Protein AF-A0A0A9F6G1-F1 (afdb_monomer_lite)

Organism: Arundo donax (NCBI:txid35708)

Structure (mmCIF, N/CA/C/O backbone):
data_AF-A0A0A9F6G1-F1
#
_entry.id   AF-A0A0A9F6G1-F1
#
loop_
_atom_site.group_PDB
_atom_site.id
_atom_site.type_symbol
_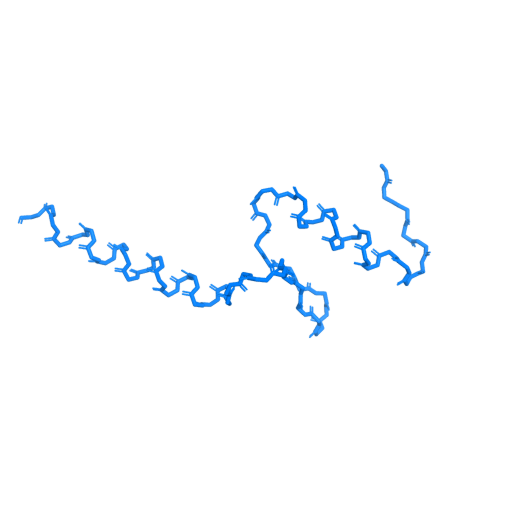atom_site.label_atom_id
_atom_site.label_alt_id
_atom_site.label_comp_id
_atom_site.label_asym_id
_atom_site.label_entity_id
_atom_site.label_seq_id
_atom_site.pdbx_PDB_ins_code
_atom_site.Cartn_x
_atom_site.Cartn_y
_atom_site.Cartn_z
_atom_site.occupancy
_atom_site.B_iso_or_equiv
_atom_site.auth_seq_id
_atom_site.auth_comp_id
_atom_site.auth_asym_id
_atom_site.auth_atom_id
_atom_site.pdbx_PDB_model_num
ATOM 1 N N . MET A 1 1 ? 18.131 9.715 -7.662 1.00 47.28 1 MET A N 1
ATOM 2 C CA . MET A 1 1 ? 17.726 10.070 -9.039 1.00 47.28 1 MET A CA 1
ATOM 3 C C . MET A 1 1 ? 16.924 8.890 -9.562 1.00 47.28 1 MET A C 1
ATOM 5 O O . MET A 1 1 ? 17.402 7.779 -9.404 1.00 47.28 1 MET A O 1
ATOM 9 N N . PHE A 1 2 ? 15.698 9.108 -10.038 1.00 51.28 2 PHE A N 1
ATOM 10 C CA . PHE A 1 2 ? 14.779 8.056 -10.496 1.00 51.28 2 PHE A CA 1
ATOM 11 C C . PHE A 1 2 ? 14.899 7.933 -12.023 1.00 51.28 2 PHE A C 1
ATOM 13 O O . PHE A 1 2 ? 14.720 8.936 -12.715 1.00 51.28 2 PHE A O 1
ATOM 20 N N . THR A 1 3 ? 15.247 6.758 -12.548 1.00 56.41 3 THR A N 1
ATOM 21 C CA . THR A 1 3 ? 15.430 6.511 -13.992 1.00 56.41 3 THR A CA 1
ATOM 22 C C . THR A 1 3 ? 14.414 5.483 -14.469 1.00 56.41 3 THR A C 1
ATOM 24 O O . THR A 1 3 ? 14.519 4.310 -14.154 1.00 56.41 3 THR A O 1
ATOM 27 N N . MET A 1 4 ? 13.417 5.962 -15.212 1.00 55.47 4 MET A N 1
ATOM 28 C CA . MET A 1 4 ? 12.180 5.268 -15.575 1.00 55.47 4 MET A CA 1
ATOM 29 C C . MET A 1 4 ? 12.366 4.367 -16.820 1.00 55.47 4 MET A C 1
ATOM 31 O O . MET A 1 4 ? 11.823 4.663 -17.884 1.00 55.47 4 MET A O 1
ATOM 35 N N . GLU A 1 5 ? 13.141 3.280 -16.729 1.00 56.56 5 GLU A N 1
ATOM 36 C CA . GLU A 1 5 ? 13.366 2.338 -17.844 1.00 56.56 5 GLU A CA 1
ATOM 37 C C . GLU A 1 5 ? 12.769 0.939 -17.580 1.00 56.56 5 GLU A C 1
ATOM 39 O O . GLU A 1 5 ? 13.452 -0.018 -17.239 1.00 56.56 5 GLU A O 1
ATOM 44 N N . ARG A 1 6 ? 11.482 0.801 -17.932 1.00 54.94 6 ARG A N 1
ATOM 45 C CA . ARG A 1 6 ? 10.761 -0.459 -18.228 1.00 54.94 6 ARG A CA 1
ATOM 46 C C . ARG A 1 6 ? 10.506 -1.413 -17.051 1.00 54.94 6 ARG A C 1
ATOM 48 O O . ARG 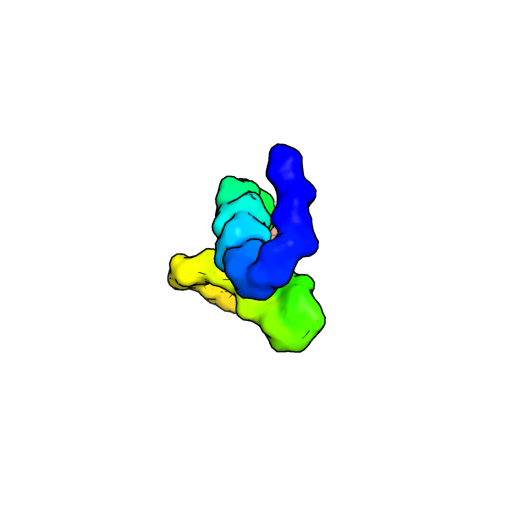A 1 6 ? 11.249 -2.361 -16.823 1.00 54.94 6 ARG A O 1
ATOM 55 N N . GLY A 1 7 ? 9.303 -1.317 -16.475 1.00 55.91 7 GLY A N 1
ATOM 56 C CA . GLY A 1 7 ? 8.519 -2.440 -15.918 1.00 55.91 7 GLY A CA 1
ATOM 57 C C . GLY A 1 7 ? 9.031 -3.116 -14.635 1.00 55.91 7 GLY A C 1
ATOM 58 O O . GLY A 1 7 ? 8.212 -3.563 -13.837 1.00 55.91 7 GLY A O 1
ATOM 59 N N . LYS A 1 8 ? 10.347 -3.149 -14.396 1.00 54.41 8 LYS A N 1
ATOM 60 C CA 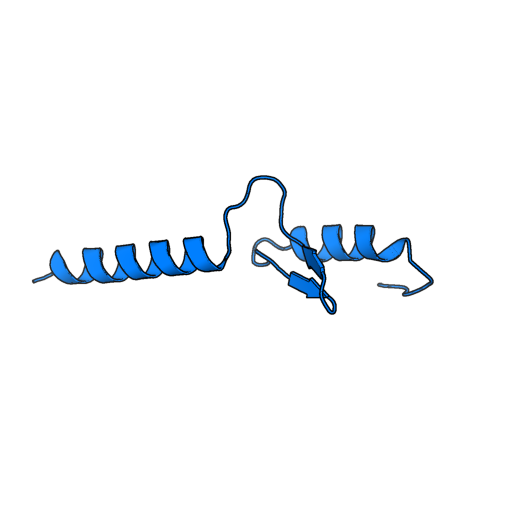. LYS A 1 8 ? 10.978 -3.511 -13.118 1.00 54.41 8 LYS A CA 1
ATOM 61 C C . LYS A 1 8 ? 10.814 -2.404 -12.069 1.00 54.41 8 LYS A C 1
ATOM 63 O O . LYS A 1 8 ? 10.716 -2.710 -10.886 1.00 54.41 8 LYS A O 1
ATOM 68 N N . ASP A 1 9 ? 10.647 -1.156 -12.504 1.00 62.09 9 ASP A N 1
ATOM 69 C CA . ASP A 1 9 ? 10.516 0.019 -11.638 1.00 62.09 9 ASP A CA 1
ATOM 70 C C . ASP A 1 9 ? 9.238 0.086 -10.803 1.00 62.09 9 ASP A C 1
ATOM 72 O O . ASP A 1 9 ? 9.191 0.860 -9.859 1.00 62.09 9 ASP A O 1
ATOM 76 N N . ILE A 1 10 ? 8.174 -0.670 -11.104 1.00 70.44 10 ILE A N 1
ATOM 77 C CA . ILE A 1 10 ? 6.945 -0.586 -10.287 1.00 70.44 10 ILE A CA 1
ATOM 78 C C . ILE A 1 10 ? 7.226 -1.080 -8.860 1.00 70.44 10 ILE A C 1
ATOM 80 O O . ILE A 1 10 ? 6.654 -0.555 -7.906 1.00 70.44 10 ILE A O 1
ATOM 84 N N . LEU A 1 11 ? 8.138 -2.046 -8.706 1.00 73.75 11 LEU A N 1
ATOM 85 C CA . LEU A 1 11 ? 8.614 -2.497 -7.400 1.00 73.75 11 LEU A CA 1
ATOM 86 C C . LEU A 1 11 ? 9.446 -1.416 -6.702 1.00 73.75 11 LEU A C 1
ATOM 88 O O . LEU A 1 11 ? 9.130 -1.080 -5.567 1.00 73.75 11 LEU A O 1
ATOM 92 N N . GLU A 1 12 ? 10.418 -0.806 -7.383 1.00 74.81 12 GLU A N 1
ATOM 93 C CA . GLU A 1 12 ? 11.245 0.266 -6.800 1.00 74.81 12 GLU A CA 1
ATOM 94 C C . GLU A 1 12 ? 10.432 1.525 -6.479 1.00 74.81 12 GLU A C 1
ATOM 96 O O . GLU A 1 12 ? 10.607 2.136 -5.430 1.00 74.81 12 GLU A O 1
ATOM 101 N N . LEU A 1 13 ? 9.486 1.894 -7.341 1.00 77.62 13 LEU A N 1
ATOM 102 C CA . LEU A 1 13 ? 8.556 2.997 -7.130 1.00 77.62 13 LEU A CA 1
ATOM 103 C C . LEU A 1 13 ? 7.632 2.707 -5.948 1.00 77.62 13 LEU A C 1
ATOM 105 O O . LEU A 1 13 ? 7.391 3.588 -5.125 1.00 77.62 13 LEU A O 1
ATOM 109 N N . LYS A 1 14 ? 7.149 1.464 -5.831 1.00 78.06 14 LYS A N 1
ATOM 110 C CA . LYS A 1 14 ? 6.387 1.019 -4.665 1.00 78.06 14 LYS A CA 1
ATOM 111 C C . LYS A 1 14 ? 7.217 1.128 -3.398 1.00 78.06 14 LYS A C 1
ATOM 113 O O . LYS A 1 14 ? 6.726 1.682 -2.422 1.00 78.06 14 LYS A O 1
ATOM 118 N N . GLU A 1 15 ? 8.439 0.614 -3.393 1.00 77.50 15 GLU A N 1
ATOM 119 C CA . GLU A 1 15 ? 9.311 0.670 -2.222 1.00 77.50 15 GLU A CA 1
ATOM 120 C C . GLU A 1 15 ? 9.679 2.108 -1.861 1.00 77.50 15 GLU A C 1
ATOM 122 O O . GLU A 1 15 ? 9.610 2.470 -0.693 1.00 77.50 15 GLU A O 1
ATOM 127 N N . PHE A 1 16 ? 9.964 2.965 -2.839 1.00 81.56 16 PHE A N 1
ATOM 128 C CA . PHE A 1 16 ? 10.286 4.369 -2.608 1.00 81.56 16 PHE A CA 1
ATOM 129 C C . PHE A 1 16 ? 9.103 5.164 -2.047 1.00 81.56 16 PHE A C 1
ATOM 131 O O . PHE A 1 16 ? 9.267 5.902 -1.073 1.00 81.56 16 PHE A O 1
ATOM 138 N N . ILE A 1 17 ? 7.912 5.009 -2.639 1.00 80.56 17 ILE A N 1
ATOM 13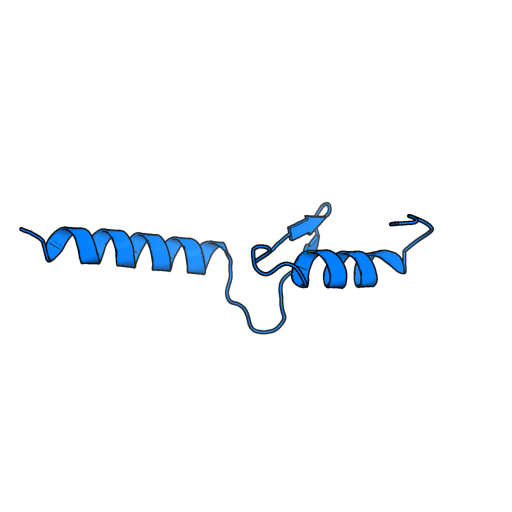9 C CA . ILE A 1 17 ? 6.705 5.688 -2.160 1.00 80.56 17 ILE A CA 1
ATOM 140 C C . ILE A 1 17 ? 6.357 5.169 -0.765 1.00 80.56 17 ILE A C 1
ATOM 142 O O . ILE A 1 17 ? 6.223 5.972 0.149 1.00 80.56 17 ILE A O 1
ATOM 146 N N . LEU A 1 18 ? 6.282 3.848 -0.562 1.00 77.38 18 LEU A N 1
ATOM 147 C CA . LEU A 1 18 ? 5.942 3.259 0.741 1.00 77.38 18 LEU A CA 1
ATOM 148 C C . LEU A 1 18 ? 7.040 3.425 1.802 1.00 77.38 18 LEU A C 1
ATOM 150 O O . LEU A 1 18 ? 6.749 3.281 2.988 1.00 77.38 18 LEU A O 1
ATOM 154 N N . SER A 1 19 ? 8.277 3.739 1.407 1.00 78.50 19 SER A N 1
ATOM 155 C CA . SER A 1 19 ? 9.353 4.112 2.329 1.00 78.50 19 SER A CA 1
ATOM 156 C C . SER A 1 19 ? 9.098 5.466 2.993 1.00 78.50 19 SER A C 1
ATOM 158 O O . SER A 1 19 ? 9.699 5.742 4.032 1.00 78.50 19 SER A O 1
ATOM 160 N N . GLN A 1 20 ? 8.242 6.320 2.426 1.00 80.69 20 GLN A N 1
ATOM 161 C CA . GLN A 1 20 ? 7.861 7.575 3.064 1.00 80.69 20 GLN A CA 1
ATOM 162 C C . GLN A 1 20 ? 6.847 7.293 4.175 1.00 80.69 20 GLN A C 1
ATOM 164 O O . GLN A 1 20 ? 5.820 6.651 3.949 1.00 80.69 20 GLN A O 1
ATOM 169 N N . ALA A 1 21 ? 7.100 7.816 5.378 1.00 71.50 21 ALA A N 1
ATOM 170 C CA . ALA A 1 21 ? 6.223 7.603 6.532 1.00 71.50 21 ALA A CA 1
ATOM 171 C C . ALA A 1 21 ? 4.773 8.058 6.265 1.00 71.50 21 ALA A C 1
ATOM 173 O O . ALA A 1 21 ? 3.831 7.430 6.750 1.00 71.50 21 ALA A O 1
ATOM 174 N N . GLU A 1 22 ? 4.608 9.093 5.440 1.00 72.38 22 GLU A N 1
ATOM 175 C CA . GLU A 1 22 ? 3.329 9.711 5.073 1.00 72.38 22 GLU A CA 1
ATOM 176 C C . GLU A 1 22 ? 2.538 8.929 4.011 1.00 72.38 22 GLU A C 1
ATOM 178 O O . GLU A 1 22 ? 1.332 9.121 3.865 1.00 72.38 22 GLU A O 1
ATOM 183 N N . ALA A 1 23 ? 3.182 8.031 3.263 1.00 76.88 23 ALA A N 1
ATOM 184 C CA . ALA A 1 23 ? 2.539 7.342 2.153 1.00 76.88 23 ALA A CA 1
ATOM 185 C C . ALA A 1 23 ? 1.825 6.071 2.629 1.00 76.88 23 ALA A C 1
ATOM 187 O O . ALA A 1 23 ? 2.449 5.045 2.916 1.00 76.88 23 ALA A O 1
ATOM 188 N N . TYR A 1 24 ? 0.500 6.137 2.728 1.00 73.75 24 TYR A N 1
ATOM 189 C CA . TYR A 1 24 ? -0.327 5.000 3.133 1.00 73.75 24 TYR A CA 1
ATOM 190 C C . TYR A 1 24 ? -0.665 4.075 1.956 1.00 73.75 24 TYR A C 1
ATOM 192 O O . TYR A 1 24 ? -0.431 2.867 1.995 1.00 73.75 24 TYR A O 1
ATOM 200 N N . GLU A 1 25 ? -1.184 4.665 0.884 1.00 82.25 25 GLU A N 1
ATOM 201 C CA . GLU A 1 25 ? -1.645 3.981 -0.319 1.00 82.25 25 GLU A CA 1
ATOM 202 C C . GLU A 1 25 ? -1.383 4.878 -1.528 1.00 82.25 25 GLU A C 1
ATOM 204 O O . GLU A 1 25 ? -1.509 6.100 -1.435 1.00 82.25 25 GLU A O 1
ATOM 209 N N . PHE A 1 26 ? -1.029 4.281 -2.664 1.00 81.81 26 PHE A N 1
ATOM 210 C CA . PHE A 1 26 ? -0.930 5.006 -3.926 1.00 81.81 26 PHE A CA 1
ATOM 211 C C . PHE A 1 26 ? -1.516 4.176 -5.073 1.00 81.81 26 PHE A C 1
ATOM 213 O O . PHE A 1 26 ? -1.486 2.942 -5.065 1.00 81.81 26 PHE A O 1
ATOM 220 N N . LYS A 1 27 ? -2.081 4.873 -6.063 1.00 83.31 27 LYS A N 1
ATOM 221 C CA . LYS A 1 27 ? -2.780 4.284 -7.209 1.00 83.31 27 LYS A CA 1
ATOM 222 C C . LYS A 1 27 ? -2.029 4.607 -8.497 1.00 83.31 27 LYS A C 1
ATOM 224 O O . LYS A 1 27 ? -1.740 5.771 -8.765 1.00 83.31 27 LYS A O 1
ATOM 229 N N . ILE A 1 28 ? -1.745 3.583 -9.299 1.00 81.31 28 ILE A N 1
ATOM 230 C CA . ILE A 1 28 ? -1.162 3.719 -10.639 1.00 81.31 28 ILE A CA 1
ATOM 231 C C . ILE A 1 28 ? -2.134 3.090 -11.638 1.00 81.31 28 ILE A C 1
ATOM 233 O O . ILE A 1 28 ? -2.275 1.868 -11.690 1.00 81.31 28 ILE A O 1
ATOM 237 N N . GLY A 1 29 ? -2.814 3.924 -12.429 1.00 82.31 29 GLY A N 1
ATOM 238 C CA . GLY A 1 29 ? -3.874 3.460 -13.331 1.00 82.31 29 GLY A CA 1
ATOM 239 C C . GLY A 1 29 ? -4.990 2.771 -12.543 1.00 82.31 29 GLY A C 1
ATOM 240 O O . GLY A 1 29 ? -5.553 3.375 -11.635 1.00 82.31 29 GLY A O 1
ATOM 241 N N . ASP A 1 30 ? -5.263 1.503 -12.841 1.00 82.62 30 ASP A N 1
ATOM 242 C CA . ASP A 1 30 ? -6.239 0.668 -12.123 1.00 82.62 30 ASP A CA 1
ATOM 243 C C . ASP A 1 30 ? -5.629 -0.195 -11.003 1.00 82.62 30 ASP A C 1
ATOM 245 O O . ASP A 1 30 ? -6.346 -0.925 -10.321 1.00 82.62 30 ASP A O 1
ATOM 249 N N . GLN A 1 31 ? -4.315 -0.111 -10.770 1.00 81.38 31 GLN A N 1
ATOM 250 C CA . GLN A 1 31 ? -3.638 -0.870 -9.718 1.00 81.38 31 GLN A CA 1
ATOM 251 C C . GLN A 1 31 ? -3.473 -0.036 -8.447 1.00 81.38 31 GLN A C 1
ATOM 253 O O . GLN A 1 31 ? -2.997 1.101 -8.484 1.00 81.38 31 GLN A O 1
ATOM 258 N N . ILE A 1 32 ? -3.844 -0.625 -7.311 1.00 82.19 32 ILE A N 1
ATOM 259 C CA . ILE A 1 32 ? -3.710 -0.025 -5.983 1.00 82.19 32 ILE A CA 1
ATOM 260 C C . ILE A 1 32 ? -2.594 -0.748 -5.234 1.00 82.19 32 ILE A C 1
ATOM 262 O O . ILE A 1 32 ? -2.624 -1.972 -5.087 1.00 82.19 32 ILE A O 1
ATOM 266 N N . PHE A 1 33 ? -1.623 0.016 -4.740 1.00 81.81 33 PHE A N 1
ATOM 267 C CA . PHE A 1 33 ? -0.499 -0.495 -3.970 1.00 81.81 33 PHE A CA 1
ATOM 268 C C . PHE A 1 33 ? -0.562 0.029 -2.539 1.00 81.81 33 PHE A C 1
ATOM 270 O O . PHE A 1 33 ? -0.661 1.232 -2.294 1.00 81.81 33 PHE A O 1
ATOM 277 N N . ARG A 1 34 ? -0.452 -0.899 -1.588 1.00 83.31 34 ARG A N 1
ATOM 278 C CA . ARG A 1 34 ? -0.402 -0.617 -0.154 1.00 83.31 34 ARG A CA 1
ATOM 279 C C . ARG A 1 34 ? 0.757 -1.363 0.500 1.00 83.31 34 ARG A C 1
ATOM 281 O O . ARG A 1 34 ? 1.262 -2.353 -0.047 1.00 83.31 34 ARG A O 1
ATOM 288 N N . ARG A 1 35 ? 1.162 -0.899 1.682 1.00 80.56 35 ARG A N 1
ATOM 289 C CA . ARG A 1 35 ? 2.018 -1.660 2.594 1.00 80.56 35 ARG A CA 1
ATOM 290 C C . ARG A 1 35 ? 1.347 -2.990 2.965 1.00 80.56 35 ARG A C 1
ATOM 292 O O . ARG A 1 35 ? 0.136 -3.028 3.203 1.00 80.56 35 ARG A O 1
ATOM 299 N N . PRO A 1 36 ? 2.105 -4.096 2.985 1.00 76.19 36 PRO A N 1
ATOM 300 C CA . PRO A 1 36 ? 1.571 -5.382 3.405 1.00 76.19 36 PRO A CA 1
ATOM 301 C C . PRO A 1 36 ? 1.129 -5.309 4.874 1.00 76.19 36 PRO A C 1
ATOM 303 O O . PRO A 1 36 ? 1.921 -4.947 5.737 1.00 76.19 36 PRO A O 1
ATOM 306 N N . GLY A 1 37 ? -0.129 -5.661 5.149 1.00 76.00 37 GLY A N 1
ATOM 307 C CA . GLY A 1 37 ? -0.703 -5.678 6.502 1.00 76.00 37 GLY A CA 1
ATOM 308 C C . GLY A 1 37 ? -1.558 -4.461 6.871 1.00 76.00 37 GLY A C 1
ATOM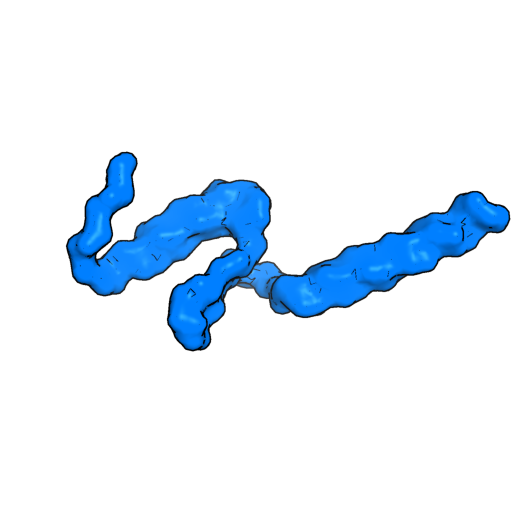 309 O O . GLY A 1 37 ? -2.295 -4.533 7.852 1.00 76.00 37 GLY A O 1
ATOM 310 N N . ASP A 1 38 ? -1.531 -3.386 6.079 1.00 78.06 38 ASP A N 1
ATOM 311 C CA . ASP A 1 38 ? -2.322 -2.186 6.359 1.00 78.06 38 ASP A CA 1
ATOM 312 C C . ASP A 1 38 ? -3.782 -2.295 5.847 1.00 78.06 38 ASP A C 1
ATOM 314 O O . ASP A 1 38 ? -4.027 -2.764 4.722 1.00 78.06 38 ASP A O 1
ATOM 318 N N . PRO A 1 39 ? -4.785 -1.873 6.646 1.00 81.12 39 PRO A N 1
ATOM 319 C CA . PRO A 1 39 ? -6.192 -1.879 6.242 1.00 81.12 39 PRO A CA 1
ATOM 320 C C . PRO A 1 39 ? -6.501 -0.902 5.090 1.00 81.12 39 PRO A C 1
ATOM 322 O O . PRO A 1 39 ? -5.658 -0.118 4.672 1.00 81.12 39 PRO A O 1
ATOM 325 N N . PRO A 1 40 ? -7.702 -0.959 4.490 1.00 82.69 40 PRO A N 1
ATOM 326 C CA . PRO A 1 40 ? -8.110 -0.002 3.470 1.00 82.69 40 PRO A CA 1
ATOM 327 C C . PRO A 1 40 ? -8.020 1.444 3.908 1.00 82.69 40 PRO A C 1
ATOM 329 O O . PRO A 1 40 ? -8.475 1.752 5.005 1.00 82.69 40 PRO A O 1
ATOM 332 N N . LEU A 1 41 ? -7.510 2.326 3.033 1.00 78.69 41 LEU A N 1
ATOM 333 C CA . LEU A 1 41 ? -7.523 3.767 3.298 1.00 78.69 41 LEU A CA 1
ATOM 334 C C . LEU A 1 41 ? -8.937 4.217 3.677 1.00 78.69 41 LEU A C 1
ATOM 336 O O . LEU A 1 41 ? -9.109 4.938 4.650 1.00 78.69 41 LEU A O 1
ATOM 340 N N . ASP A 1 42 ? -9.944 3.699 2.978 1.00 80.62 42 ASP A N 1
ATOM 341 C CA . ASP A 1 42 ? -11.358 3.948 3.256 1.00 80.62 42 ASP A CA 1
ATOM 342 C C . ASP A 1 42 ? -11.751 3.569 4.699 1.00 80.62 42 ASP A C 1
ATOM 344 O O . ASP A 1 42 ? -12.330 4.368 5.432 1.00 80.62 42 ASP A O 1
ATOM 348 N N . GLN A 1 43 ? -11.314 2.396 5.174 1.00 81.38 43 GLN A N 1
ATOM 349 C CA . GLN A 1 43 ? -11.546 1.960 6.555 1.00 81.38 43 GLN A CA 1
ATOM 350 C C . GLN A 1 43 ? -10.771 2.801 7.574 1.00 81.38 43 GLN A C 1
ATOM 352 O O . GLN A 1 43 ? -11.276 3.046 8.670 1.00 81.38 43 GLN A O 1
ATOM 357 N N . VAL A 1 44 ? -9.550 3.236 7.251 1.00 80.00 44 VAL A N 1
ATOM 358 C CA . VAL A 1 44 ? -8.763 4.116 8.128 1.00 80.00 44 VAL A CA 1
ATOM 359 C C . VAL A 1 44 ? -9.415 5.484 8.238 1.00 80.00 44 VAL A C 1
ATOM 361 O O . VAL A 1 44 ? -9.553 5.998 9.345 1.00 80.00 44 VAL A O 1
ATOM 364 N N . ILE A 1 45 ? -9.874 6.050 7.123 1.00 82.50 45 ILE A N 1
ATOM 365 C CA . ILE A 1 45 ? -10.612 7.313 7.105 1.00 82.50 45 ILE A CA 1
ATOM 366 C C . ILE A 1 45 ? -11.895 7.173 7.925 1.00 82.50 45 ILE A C 1
ATOM 368 O O . ILE A 1 45 ? -12.171 8.032 8.760 1.00 82.50 45 ILE A O 1
ATOM 372 N N . GLU A 1 46 ? -12.649 6.084 7.755 1.00 84.38 46 GLU A N 1
ATOM 373 C CA . GLU A 1 46 ? -13.874 5.852 8.521 1.00 84.38 46 GLU A CA 1
ATOM 374 C C . GLU A 1 46 ? -13.594 5.742 10.031 1.00 84.38 46 GLU A C 1
ATOM 376 O O . GLU A 1 46 ? -14.303 6.348 10.841 1.00 84.38 46 GLU A O 1
ATOM 381 N N . LYS A 1 47 ? -12.531 5.027 10.431 1.00 82.94 47 LYS A N 1
ATOM 382 C CA . LYS A 1 47 ? -12.095 4.941 11.836 1.00 82.94 47 LYS A CA 1
ATOM 383 C C . LYS A 1 47 ? -11.675 6.303 12.386 1.00 82.94 47 LYS A C 1
ATOM 385 O O . LYS A 1 47 ? -12.177 6.701 13.433 1.00 82.94 47 LYS A O 1
ATOM 390 N N . LEU A 1 48 ? -10.852 7.053 11.653 1.00 82.69 48 LEU A N 1
ATOM 391 C CA . LEU A 1 48 ? -10.413 8.399 12.039 1.00 82.69 48 LEU A CA 1
ATOM 392 C C . LEU A 1 48 ? -11.593 9.369 12.181 1.00 82.69 48 LEU A C 1
ATOM 394 O O . LEU A 1 48 ? -11.628 10.183 13.105 1.00 82.69 48 LEU A O 1
ATOM 398 N N . GLN A 1 49 ? -12.582 9.286 11.289 1.00 82.62 49 GLN A N 1
ATOM 399 C CA . GLN A 1 49 ? -13.801 10.089 11.375 1.00 82.62 49 GLN A CA 1
ATOM 400 C C . GLN A 1 49 ? -14.663 9.700 12.582 1.00 82.62 49 GLN A C 1
ATOM 402 O O . GLN A 1 49 ? -15.183 10.584 13.267 1.00 82.62 49 GLN A O 1
ATOM 407 N N . LYS A 1 50 ? -14.794 8.399 12.877 1.00 83.25 50 LYS A N 1
ATOM 408 C CA . LYS A 1 50 ? -15.490 7.900 14.074 1.00 83.25 50 LYS A CA 1
ATOM 409 C C . LYS A 1 50 ? -14.794 8.349 15.360 1.00 83.25 50 LYS A C 1
ATOM 411 O O . LYS A 1 50 ? -15.471 8.842 16.257 1.00 83.25 50 LYS A O 1
ATOM 416 N N . GLU A 1 51 ? -13.467 8.267 15.427 1.00 80.50 51 GLU A N 1
ATOM 417 C CA . GLU A 1 51 ? -12.684 8.753 16.569 1.00 80.50 51 GLU A CA 1
ATOM 418 C C . GLU A 1 51 ? -12.806 10.270 16.755 1.00 80.50 51 GLU A C 1
ATOM 420 O O . GLU A 1 51 ? -13.014 10.729 17.877 1.00 80.50 51 GLU A O 1
ATOM 425 N N . LYS A 1 52 ? -12.759 11.061 15.671 1.00 77.00 52 LYS A N 1
ATOM 426 C CA . LYS A 1 52 ? -13.009 12.513 15.745 1.00 77.00 52 LYS A CA 1
ATOM 427 C C . LYS A 1 52 ? -14.417 12.838 16.247 1.00 77.00 52 LYS A C 1
ATOM 429 O O . LYS A 1 52 ? -14.575 13.750 17.053 1.00 77.00 52 LYS A O 1
ATOM 434 N N . ARG A 1 53 ? -15.441 12.100 15.801 1.00 73.44 53 ARG A N 1
ATOM 435 C CA . ARG A 1 53 ? -16.820 12.261 16.297 1.00 73.44 53 ARG A CA 1
ATOM 436 C C . ARG A 1 53 ? -16.979 11.849 17.761 1.00 73.44 53 ARG A C 1
ATOM 438 O O . ARG A 1 53 ? -17.789 12.459 18.449 1.00 73.44 53 ARG A O 1
ATOM 445 N N . GLY A 1 54 ? -16.235 10.841 18.217 1.00 62.12 54 GLY A N 1
ATOM 446 C CA . GLY A 1 54 ? -16.203 10.415 19.617 1.00 62.12 54 GLY A CA 1
ATOM 447 C C . GLY A 1 54 ? -15.567 11.468 20.521 1.00 62.12 54 GLY A C 1
ATOM 448 O O . GLY A 1 54 ? -16.208 11.921 21.458 1.00 62.12 54 GLY A O 1
ATOM 449 N N . LYS A 1 55 ? -14.369 11.956 20.172 1.00 57.44 55 LYS A N 1
ATOM 450 C CA . LYS A 1 55 ? -13.655 12.974 20.967 1.00 57.44 55 LYS A CA 1
ATOM 451 C C . LYS A 1 55 ? -14.421 14.289 21.116 1.00 57.44 55 LYS A C 1
ATOM 453 O O . LYS A 1 55 ? -14.335 14.921 22.156 1.00 57.44 55 LYS A O 1
ATOM 458 N N . SER A 1 56 ? -15.224 14.671 20.121 1.00 53.75 56 SER A N 1
ATOM 459 C CA . SER A 1 56 ? -16.049 15.881 20.206 1.00 53.75 56 SER A CA 1
ATOM 460 C C . SER A 1 56 ? -17.217 15.780 21.204 1.00 53.75 56 SER A C 1
ATOM 462 O O . SER A 1 56 ? -17.864 16.795 21.448 1.00 53.75 56 SER A O 1
ATOM 464 N N . LYS A 1 57 ? -17.527 14.590 21.746 1.00 53.78 57 LYS A N 1
ATOM 465 C CA . LYS A 1 57 ? -18.577 14.389 22.761 1.00 53.78 57 LYS A CA 1
ATOM 466 C C . LYS A 1 57 ? -18.061 14.360 24.202 1.00 53.78 57 LYS A C 1
ATOM 468 O O . LYS A 1 57 ? -18.883 14.482 25.100 1.00 53.78 57 LYS A O 1
ATOM 473 N N . ASP A 1 58 ? -16.755 14.216 24.413 1.00 51.53 58 ASP A N 1
ATOM 474 C CA . ASP A 1 58 ? -16.141 14.147 25.748 1.00 51.53 58 ASP A CA 1
ATOM 475 C C . ASP A 1 58 ? -15.582 15.507 26.234 1.00 51.53 58 ASP A C 1
ATOM 477 O O . ASP A 1 58 ? -15.049 15.591 27.336 1.00 51.53 58 ASP A O 1
ATOM 481 N N . GLU A 1 59 ? -15.720 16.583 25.445 1.00 51.72 59 GLU A N 1
ATOM 482 C CA . GLU A 1 59 ? -15.303 17.95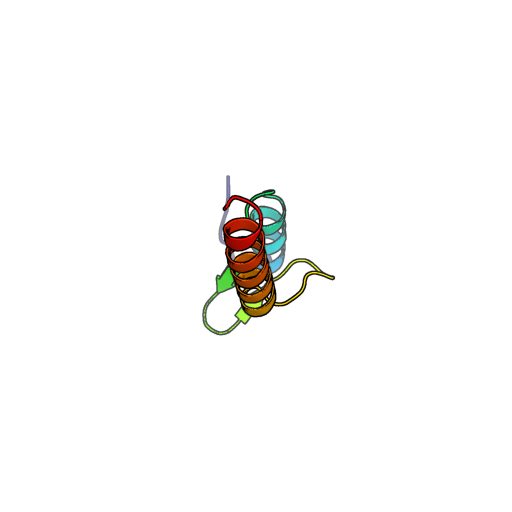7 25.803 1.00 51.72 59 GLU A CA 1
ATOM 483 C C . GLU A 1 59 ? -16.486 18.932 26.032 1.00 51.72 59 GLU A C 1
ATOM 485 O O . GLU A 1 59 ? -16.339 20.136 25.814 1.00 51.72 59 GLU A O 1
ATOM 490 N N . LEU A 1 60 ? -17.667 18.448 26.452 1.00 43.12 60 LEU A N 1
ATOM 491 C CA . LEU A 1 60 ? -18.853 19.286 26.722 1.00 43.12 60 LEU A CA 1
ATOM 492 C C . LEU A 1 60 ? -19.529 18.970 28.060 1.00 43.12 60 LEU A C 1
ATOM 494 O O . LEU A 1 60 ? -19.828 17.780 28.301 1.00 43.12 60 LEU A O 1
#

pLDDT: mean 72.67, std 11.77, range [43.12, 84.38]

Radius of gyration: 16.58 Å; chains: 1; bounding box: 37×25×45 Å

Secondary structure (DSSP, 8-state):
-----SSSHHHHHHHHHHTSTT--EEEETTEEEE-TTPPPHHHHHHHHHHHHHHHTTS--

Sequence (60 aa):
MFTMERGKDILELKEFILSQAEAYEFKIGDQIFRRPGDPPLDQVIEKLQKEKRGKSKDEL

Foldseek 3Di:
DDDDDDDVCVVVVLCVQQVDPPRAWDDDPPDIHGDPPDDDPVVVVVVVVVVVVVVVVVPD